Protein AF-A0AAD9ZH89-F1 (afdb_monomer_lite)

Radius of gyration: 22.56 Å; chains: 1; bounding box: 39×63×63 Å

Sequence (113 aa):
MLKETDAFHLTIEEYLLSLILLIDELARLAVNSVTLGDYQVPLQISQFVKDLHAGFQILNLKNDTLRRRSDSIKYSVKKIEDVVYDLSLRNLVPRATQEAAQAPPTEQGTMPD

Foldseek 3Di:
DDDDDVDDDDDPLNVLLVVLVVLLVLLVVLVVCVVVLNLVSLVVSLVVLVVVLVVLVPDPDPDPVSVVSSVCSVVSNVSSVVSNVVCVVVVSDPPPPDPVPPDPPPPPDDDDD

Structure (mmCIF, N/CA/C/O backbone):
data_AF-A0AAD9ZH89-F1
#
_entry.id   AF-A0AAD9ZH89-F1
#
loop_
_atom_site.group_PDB
_atom_site.id
_atom_site.type_symbol
_atom_site.label_atom_id
_atom_site.label_alt_id
_atom_site.label_comp_id
_atom_site.label_asym_id
_atom_site.label_entity_id
_atom_site.label_seq_id
_atom_site.pdbx_PDB_ins_code
_atom_site.Cartn_x
_atom_site.Cartn_y
_atom_site.Cartn_z
_atom_site.occupancy
_atom_site.B_iso_or_equiv
_atom_site.auth_seq_id
_atom_site.auth_comp_id
_atom_site.auth_asym_id
_atom_site.auth_atom_id
_atom_site.pdbx_PDB_model_num
ATOM 1 N N . MET A 1 1 ? 15.237 -9.601 -30.342 1.00 41.66 1 MET A N 1
ATOM 2 C CA . MET A 1 1 ? 14.806 -8.194 -30.224 1.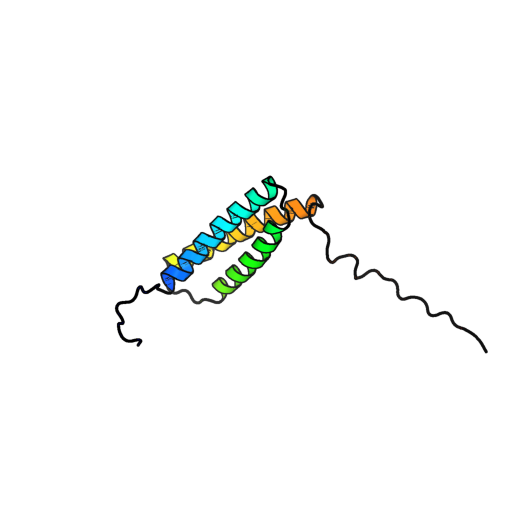00 41.66 1 MET A CA 1
ATOM 3 C C . MET A 1 1 ? 13.529 -8.052 -31.028 1.00 41.66 1 MET A C 1
ATOM 5 O O . MET A 1 1 ? 13.539 -8.419 -32.197 1.00 41.66 1 MET A O 1
ATOM 9 N N . LEU A 1 2 ? 12.417 -7.701 -30.378 1.00 49.84 2 LEU A N 1
ATOM 10 C CA . LEU A 1 2 ? 11.113 -7.558 -31.035 1.00 49.84 2 LEU A CA 1
ATOM 11 C C . LEU A 1 2 ? 11.192 -6.425 -32.068 1.00 49.84 2 LEU A C 1
ATOM 13 O O . LEU A 1 2 ? 11.771 -5.381 -31.782 1.00 49.84 2 LEU A O 1
ATOM 17 N N . LYS A 1 3 ? 10.675 -6.682 -33.275 1.00 58.38 3 LYS A N 1
ATOM 18 C CA . LYS A 1 3 ? 10.581 -5.705 -34.368 1.00 58.38 3 LYS A CA 1
ATOM 19 C C . LYS A 1 3 ? 9.752 -4.506 -33.909 1.00 58.38 3 LYS A C 1
ATOM 21 O O . LYS A 1 3 ? 8.726 -4.699 -33.264 1.00 58.38 3 LYS A O 1
ATOM 26 N N . GLU A 1 4 ? 10.191 -3.309 -34.286 1.00 60.03 4 GLU A N 1
ATOM 27 C CA . GLU A 1 4 ? 9.432 -2.064 -34.182 1.00 60.03 4 GLU A CA 1
ATOM 28 C C . GLU A 1 4 ? 8.119 -2.193 -34.968 1.00 60.03 4 GLU A C 1
ATOM 30 O O . GLU A 1 4 ? 8.045 -1.966 -36.172 1.00 60.03 4 GLU A O 1
ATOM 35 N N . THR A 1 5 ? 7.072 -2.644 -34.293 1.00 61.19 5 THR A N 1
ATOM 36 C CA . THR A 1 5 ? 5.706 -2.229 -34.605 1.00 61.19 5 THR A CA 1
ATOM 37 C C . THR A 1 5 ? 5.502 -0.882 -33.925 1.00 61.19 5 THR A C 1
ATOM 39 O O . THR A 1 5 ? 5.782 -0.794 -32.731 1.00 61.19 5 THR A O 1
ATOM 42 N N . ASP A 1 6 ? 5.025 0.125 -34.665 1.00 68.56 6 ASP A N 1
ATOM 43 C CA . ASP A 1 6 ? 4.563 1.439 -34.175 1.00 68.56 6 ASP A CA 1
ATOM 44 C C . ASP A 1 6 ? 3.420 1.269 -33.154 1.00 68.56 6 ASP A C 1
ATOM 46 O O . ASP A 1 6 ? 2.241 1.491 -33.425 1.00 68.56 6 ASP A O 1
ATOM 50 N N . ALA A 1 7 ? 3.758 0.779 -31.970 1.00 77.19 7 ALA A N 1
ATOM 51 C CA . ALA A 1 7 ? 2.839 0.468 -30.898 1.00 77.19 7 ALA A CA 1
ATOM 52 C C . ALA A 1 7 ? 3.338 1.142 -29.626 1.00 77.19 7 ALA A C 1
ATOM 54 O O . ALA A 1 7 ? 4.539 1.183 -29.353 1.00 77.19 7 ALA A O 1
ATOM 55 N N . PHE A 1 8 ? 2.397 1.656 -28.836 1.00 83.56 8 PHE A N 1
ATOM 56 C CA . PHE A 1 8 ? 2.689 2.191 -27.515 1.00 83.56 8 PHE A CA 1
ATOM 57 C C . PHE A 1 8 ? 3.435 1.136 -26.685 1.00 83.56 8 PHE A C 1
ATOM 59 O O . PHE A 1 8 ? 2.910 0.051 -26.426 1.00 83.56 8 PHE A O 1
ATOM 66 N N . HIS A 1 9 ? 4.670 1.453 -26.298 1.00 85.00 9 HIS A N 1
ATOM 67 C CA . HIS A 1 9 ? 5.522 0.574 -25.513 1.00 85.00 9 HIS A CA 1
ATOM 68 C C . HIS A 1 9 ? 5.577 1.072 -24.073 1.00 85.00 9 HIS A C 1
ATOM 70 O O . HIS A 1 9 ? 5.979 2.205 -23.828 1.00 85.00 9 HIS A O 1
ATOM 76 N N . LEU A 1 10 ? 5.198 0.207 -23.133 1.00 89.50 10 LEU A N 1
ATOM 77 C CA . LEU A 1 10 ? 5.424 0.425 -21.711 1.00 89.50 10 LEU A CA 1
ATOM 78 C C . LEU A 1 10 ? 6.727 -0.268 -21.321 1.00 89.50 10 LEU A C 1
ATOM 80 O O . LEU A 1 10 ? 6.828 -1.497 -21.395 1.00 89.50 10 LEU A O 1
ATOM 84 N N . THR A 1 11 ? 7.719 0.509 -20.903 1.00 91.44 11 THR A N 1
ATOM 85 C CA . THR A 1 11 ? 8.978 -0.056 -20.422 1.00 91.44 11 THR A CA 1
ATOM 86 C C . THR A 1 11 ? 8.776 -0.748 -19.072 1.00 91.44 11 THR A C 1
ATOM 88 O O . THR A 1 11 ? 7.896 -0.404 -18.279 1.00 91.44 11 THR A O 1
ATOM 91 N N . ILE A 1 12 ? 9.634 -1.727 -18.769 1.00 91.31 12 ILE A N 1
ATOM 92 C CA . ILE A 1 12 ? 9.612 -2.423 -17.472 1.00 91.31 12 ILE A CA 1
ATOM 93 C C . ILE A 1 12 ? 9.839 -1.429 -16.324 1.00 91.31 12 ILE A C 1
ATOM 95 O O . ILE A 1 12 ? 9.236 -1.563 -15.263 1.00 91.31 12 ILE A O 1
ATOM 99 N N . GLU A 1 13 ? 10.683 -0.418 -16.535 1.00 90.69 13 GLU A N 1
ATOM 100 C CA . GLU A 1 13 ? 10.936 0.620 -15.537 1.00 90.69 13 GLU A CA 1
ATOM 101 C C . GLU A 1 13 ? 9.673 1.433 -15.234 1.00 90.69 13 GLU A C 1
ATOM 103 O O . GLU A 1 13 ? 9.321 1.586 -14.066 1.00 90.69 13 GLU A O 1
ATOM 108 N N . GLU A 1 14 ? 8.946 1.883 -16.260 1.00 92.38 14 GLU A N 1
ATOM 109 C CA . GLU A 1 14 ? 7.683 2.612 -16.089 1.00 92.38 14 GLU A CA 1
ATOM 110 C C . GLU A 1 14 ? 6.622 1.763 -15.390 1.00 92.38 14 GLU A C 1
ATOM 112 O O . GLU A 1 14 ? 5.928 2.251 -14.495 1.00 92.38 14 GLU A O 1
ATOM 117 N N . TYR A 1 15 ? 6.521 0.480 -15.743 1.00 94.50 15 TYR A N 1
ATOM 118 C CA . TYR A 1 15 ? 5.615 -0.452 -15.076 1.00 94.50 15 TYR A CA 1
ATOM 119 C C . TYR A 1 15 ? 5.946 -0.599 -13.582 1.00 94.50 15 TYR A C 1
ATOM 121 O O . TYR A 1 15 ? 5.070 -0.434 -12.732 1.00 94.50 15 TYR A O 1
ATOM 129 N N . LEU A 1 16 ? 7.213 -0.854 -13.243 1.00 94.50 16 LEU A N 1
ATOM 130 C CA . LEU A 1 16 ? 7.640 -1.035 -11.853 1.00 94.50 16 LEU A CA 1
ATOM 131 C C . LEU A 1 16 ? 7.494 0.253 -11.033 1.00 94.50 16 LEU A C 1
ATOM 133 O O . LEU A 1 16 ? 7.037 0.199 -9.894 1.00 94.50 16 LEU A O 1
ATOM 137 N N . LEU A 1 17 ? 7.813 1.417 -11.606 1.00 94.12 17 LEU A N 1
ATOM 138 C CA . LEU A 1 17 ? 7.566 2.706 -10.953 1.00 94.12 17 LEU A CA 1
ATOM 139 C C . LEU A 1 17 ? 6.070 2.930 -10.700 1.00 94.12 17 LEU A C 1
ATOM 141 O O . LEU A 1 17 ? 5.697 3.386 -9.620 1.00 94.12 17 LEU A O 1
ATOM 145 N N . SER A 1 18 ? 5.213 2.564 -11.654 1.00 95.56 18 SER A N 1
ATOM 146 C CA . SER A 1 18 ? 3.757 2.690 -11.515 1.00 95.56 18 SER A CA 1
ATOM 147 C C . SER A 1 18 ? 3.201 1.798 -10.403 1.00 95.56 18 S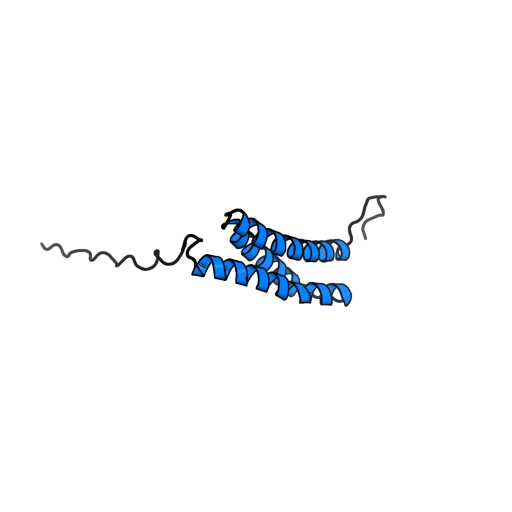ER A C 1
ATOM 149 O O . SER A 1 18 ? 2.314 2.225 -9.667 1.00 95.56 18 SER A O 1
ATOM 151 N N . LEU A 1 19 ? 3.752 0.593 -10.217 1.00 96.25 19 LEU A N 1
ATOM 152 C CA . LEU A 1 19 ? 3.381 -0.279 -9.097 1.00 96.25 19 LEU A CA 1
ATOM 153 C C . LEU A 1 19 ? 3.751 0.322 -7.737 1.00 96.25 19 LEU A C 1
ATOM 155 O O . LEU A 1 19 ? 2.994 0.180 -6.781 1.00 96.25 19 LEU A O 1
ATOM 159 N N . ILE A 1 20 ? 4.885 1.018 -7.641 1.00 95.06 20 ILE A N 1
ATOM 160 C CA . ILE A 1 20 ? 5.277 1.695 -6.397 1.00 95.06 20 ILE A CA 1
ATOM 161 C C . ILE A 1 20 ? 4.280 2.812 -6.072 1.00 95.06 20 ILE A C 1
ATOM 163 O O . ILE A 1 20 ? 3.811 2.904 -4.941 1.00 95.06 20 ILE A O 1
ATOM 167 N N . LEU A 1 21 ? 3.888 3.606 -7.074 1.00 95.94 21 LEU A N 1
ATOM 168 C CA . LEU A 1 21 ? 2.862 4.641 -6.906 1.00 95.94 21 LEU A CA 1
ATOM 169 C C . LEU A 1 21 ? 1.500 4.047 -6.512 1.00 95.94 21 LEU A C 1
ATOM 171 O O . LEU A 1 21 ? 0.799 4.611 -5.675 1.00 95.94 21 LEU A O 1
ATOM 175 N N . LEU A 1 22 ? 1.139 2.886 -7.068 1.00 97.38 22 LEU A N 1
ATOM 176 C CA . LEU A 1 22 ? -0.076 2.167 -6.687 1.00 97.38 22 LEU A CA 1
ATOM 177 C C . LEU A 1 22 ? -0.065 1.778 -5.202 1.00 97.38 22 LEU A C 1
ATOM 179 O O . LEU A 1 22 ? -1.083 1.927 -4.532 1.00 97.38 22 LEU A O 1
ATOM 183 N N . ILE A 1 23 ? 1.064 1.303 -4.669 1.00 96.81 23 ILE A N 1
ATOM 184 C CA . ILE A 1 23 ? 1.178 0.927 -3.251 1.00 96.81 23 ILE A CA 1
ATOM 185 C C . ILE A 1 23 ? 0.887 2.126 -2.334 1.00 96.81 23 ILE A C 1
ATOM 187 O O . ILE A 1 23 ? 0.184 1.978 -1.331 1.00 96.81 23 ILE A O 1
ATOM 191 N N . ASP A 1 24 ? 1.370 3.317 -2.689 1.00 95.44 24 ASP A N 1
ATOM 192 C CA . ASP A 1 24 ? 1.123 4.537 -1.914 1.00 95.44 24 ASP A CA 1
ATOM 193 C C . ASP A 1 24 ? -0.367 4.917 -1.908 1.00 95.44 24 ASP A C 1
ATOM 195 O O . ASP A 1 24 ? -0.934 5.280 -0.870 1.00 95.44 24 ASP A O 1
ATOM 199 N N . GLU A 1 25 ? -1.032 4.758 -3.051 1.00 97.38 25 GLU A N 1
ATOM 200 C CA . GLU A 1 25 ? -2.469 4.985 -3.188 1.00 97.38 25 GLU A CA 1
ATOM 201 C C . GLU A 1 25 ? -3.307 3.954 -2.423 1.00 97.38 25 GLU A C 1
ATOM 203 O O . GLU A 1 25 ? -4.291 4.313 -1.769 1.00 97.38 25 GLU A O 1
ATOM 208 N N . LEU A 1 26 ? -2.884 2.689 -2.405 1.00 97.50 26 LEU A N 1
ATOM 209 C CA . LEU A 1 26 ? -3.515 1.646 -1.598 1.00 97.50 26 LEU A CA 1
ATOM 210 C C . LEU A 1 26 ? -3.378 1.921 -0.096 1.00 97.50 26 LEU A C 1
ATOM 212 O O . LEU A 1 26 ? -4.333 1.723 0.656 1.00 97.50 26 LEU A O 1
ATOM 216 N N . ALA A 1 27 ? -2.238 2.449 0.354 1.00 95.88 27 ALA A N 1
ATOM 217 C CA . ALA A 1 27 ? -2.065 2.848 1.750 1.00 95.88 27 ALA A CA 1
ATOM 218 C C . ALA A 1 27 ? -3.013 3.991 2.152 1.00 95.88 27 ALA A C 1
ATOM 220 O O . ALA A 1 27 ? -3.482 4.049 3.291 1.00 95.88 27 ALA A O 1
ATOM 221 N N . ARG A 1 28 ? -3.316 4.909 1.226 1.00 96.19 28 ARG A N 1
ATOM 222 C CA . ARG A 1 28 ? -4.336 5.949 1.428 1.00 96.19 28 ARG A CA 1
ATOM 223 C C . ARG A 1 28 ? -5.745 5.355 1.445 1.00 96.19 28 ARG A C 1
ATOM 225 O O . ARG A 1 28 ? -6.533 5.699 2.326 1.00 96.19 28 ARG A O 1
ATOM 232 N N . LEU A 1 29 ? -6.044 4.448 0.516 1.00 96.88 29 LEU A N 1
ATOM 233 C CA . LEU A 1 29 ? -7.330 3.758 0.443 1.00 96.88 29 LEU A CA 1
ATOM 234 C C . LEU A 1 29 ? -7.634 2.977 1.727 1.00 96.88 29 LEU A C 1
ATOM 236 O O . LEU A 1 29 ? -8.749 3.082 2.226 1.00 96.88 29 LEU A O 1
ATOM 240 N N . ALA A 1 30 ? -6.651 2.276 2.300 1.00 96.38 30 ALA A N 1
ATOM 241 C CA . ALA A 1 30 ? -6.821 1.514 3.538 1.00 96.38 30 ALA A CA 1
ATOM 242 C C . ALA A 1 30 ? -7.289 2.387 4.718 1.00 96.38 30 ALA A C 1
ATOM 244 O O . ALA A 1 30 ? -8.157 1.987 5.486 1.00 96.38 30 ALA A O 1
ATOM 245 N N . VAL A 1 31 ? -6.766 3.609 4.861 1.00 95.81 31 VAL A N 1
ATOM 246 C CA . VAL A 1 31 ? -7.206 4.537 5.923 1.00 95.81 31 VAL A CA 1
ATOM 247 C C . VAL A 1 31 ? -8.626 5.050 5.654 1.00 95.81 31 VAL A C 1
ATOM 249 O O . VAL A 1 31 ? -9.461 5.135 6.560 1.00 95.81 31 VAL A O 1
ATOM 252 N N . ASN A 1 32 ? -8.921 5.377 4.397 1.00 96.62 32 ASN A N 1
ATOM 253 C CA . ASN A 1 32 ? -10.234 5.883 4.009 1.00 96.62 32 ASN A CA 1
ATOM 254 C C . ASN A 1 32 ? -11.323 4.810 4.146 1.00 96.62 32 ASN A C 1
ATOM 256 O O . ASN A 1 32 ? -12.423 5.124 4.594 1.00 96.62 32 ASN A O 1
ATOM 260 N N . SER A 1 33 ? -11.025 3.549 3.823 1.00 94.88 33 SER A N 1
ATOM 261 C CA . SER A 1 33 ? -11.990 2.452 3.938 1.00 94.88 33 SER A CA 1
ATOM 262 C C . SER A 1 33 ? -12.392 2.214 5.395 1.00 94.88 33 SER A C 1
ATOM 264 O O . SER A 1 33 ? -13.579 2.086 5.681 1.00 94.88 33 SER A O 1
ATOM 266 N N . VAL A 1 34 ? -11.438 2.292 6.333 1.00 94.25 34 VAL A N 1
ATOM 267 C CA . VAL A 1 34 ? -11.720 2.237 7.779 1.00 94.25 34 VAL A CA 1
ATOM 268 C C . VAL A 1 34 ? -12.646 3.368 8.213 1.00 94.25 34 VAL A C 1
ATOM 270 O O . VAL A 1 34 ? -13.563 3.145 9.002 1.00 94.25 34 VAL A O 1
ATOM 273 N N . THR A 1 35 ? -12.436 4.574 7.679 1.00 93.25 35 THR A N 1
ATOM 274 C CA . THR A 1 35 ? -13.284 5.742 7.972 1.00 93.25 35 THR A CA 1
ATOM 275 C C . THR A 1 35 ? -14.721 5.539 7.479 1.00 93.25 35 THR A C 1
ATOM 277 O O . THR A 1 35 ? -15.663 6.004 8.114 1.00 93.25 35 THR A O 1
ATOM 280 N N . LEU A 1 36 ? -14.898 4.798 6.382 1.00 94.12 36 LEU A N 1
ATOM 281 C CA . LEU A 1 36 ? -16.203 4.413 5.837 1.00 94.12 36 LEU A CA 1
ATOM 282 C C . LEU A 1 36 ? -16.808 3.166 6.511 1.00 94.12 36 LEU A C 1
ATOM 284 O O . LEU A 1 36 ? -17.905 2.755 6.143 1.00 94.12 36 LEU A O 1
ATOM 288 N N . GLY A 1 37 ? -16.124 2.571 7.494 1.00 92.00 37 GLY A N 1
ATOM 289 C CA . GLY A 1 37 ? -16.578 1.373 8.207 1.00 92.00 37 GLY A CA 1
ATOM 290 C C . GLY A 1 37 ? -16.280 0.048 7.497 1.00 92.00 37 GLY A C 1
ATOM 291 O O . GLY A 1 37 ? -16.706 -1.000 7.978 1.00 92.00 37 GLY A O 1
ATOM 292 N N . ASP A 1 38 ? -15.539 0.065 6.386 1.00 92.19 38 ASP A N 1
ATOM 293 C CA . ASP A 1 38 ? -15.074 -1.152 5.721 1.00 92.19 38 ASP A CA 1
ATOM 294 C C . ASP A 1 38 ? -13.719 -1.588 6.292 1.00 92.19 38 ASP A C 1
ATOM 296 O O . ASP A 1 38 ? -12.649 -1.062 5.954 1.00 92.19 38 ASP A O 1
ATOM 300 N N . TYR A 1 39 ? -13.787 -2.579 7.179 1.00 93.88 39 TYR A N 1
ATOM 301 C CA . TYR A 1 39 ? -12.627 -3.159 7.847 1.00 93.88 39 TYR A CA 1
ATOM 302 C C . TYR A 1 39 ? -12.040 -4.364 7.113 1.00 93.88 39 TYR A C 1
ATOM 304 O O . TYR A 1 39 ? -11.014 -4.863 7.553 1.00 93.88 39 TYR A O 1
ATOM 312 N N . GLN A 1 40 ? -12.637 -4.842 6.015 1.00 92.44 40 GLN A N 1
ATOM 313 C CA . GLN A 1 40 ? -12.093 -5.969 5.245 1.00 92.44 40 GLN A CA 1
ATOM 314 C C . GLN A 1 40 ? -11.065 -5.503 4.213 1.00 92.44 40 GLN A C 1
ATOM 316 O O . GLN A 1 40 ? -10.022 -6.138 4.041 1.00 92.44 40 GLN A O 1
ATOM 321 N N . VAL A 1 41 ? -11.319 -4.358 3.576 1.00 94.44 41 VAL A N 1
ATOM 322 C CA . VAL A 1 41 ? -10.421 -3.765 2.573 1.00 94.44 41 VAL A CA 1
ATOM 323 C C . VAL A 1 41 ? -8.978 -3.582 3.083 1.00 94.44 41 VAL A C 1
ATOM 325 O O . VAL A 1 41 ? -8.057 -3.994 2.374 1.00 94.44 41 VAL A O 1
ATOM 328 N N . PRO A 1 42 ? -8.713 -3.068 4.303 1.00 95.69 42 PRO A N 1
ATOM 329 C CA . PRO A 1 42 ? -7.349 -2.932 4.820 1.00 95.69 42 PRO A CA 1
ATOM 330 C C . PRO A 1 42 ? -6.599 -4.263 4.941 1.00 95.69 42 PRO A C 1
ATOM 332 O O . PRO A 1 42 ? -5.393 -4.296 4.705 1.00 95.69 42 PRO A O 1
ATOM 335 N N . LEU A 1 43 ? -7.290 -5.364 5.265 1.00 94.56 43 LEU A N 1
ATOM 336 C CA . LEU A 1 43 ? -6.667 -6.691 5.336 1.00 94.56 43 LEU A CA 1
ATOM 337 C C . LEU A 1 43 ? -6.265 -7.195 3.954 1.00 94.56 43 LEU A C 1
ATOM 339 O O . LEU A 1 43 ? -5.144 -7.670 3.776 1.00 94.56 43 LEU A O 1
ATOM 343 N N . GLN A 1 44 ? -7.160 -7.056 2.975 1.00 95.94 44 GLN A N 1
ATOM 344 C CA . GLN A 1 44 ? -6.880 -7.440 1.591 1.00 95.94 44 GLN A CA 1
ATOM 345 C C . GLN A 1 44 ? -5.713 -6.628 1.023 1.00 95.94 44 GLN A C 1
ATOM 347 O O . GLN A 1 44 ? -4.795 -7.190 0.425 1.00 95.94 44 GLN A O 1
ATOM 352 N N . ILE A 1 45 ? -5.709 -5.315 1.275 1.00 96.69 45 ILE A N 1
ATOM 353 C CA . ILE A 1 45 ? -4.619 -4.421 0.881 1.00 96.69 45 ILE A CA 1
ATOM 354 C C . ILE A 1 45 ? -3.310 -4.824 1.568 1.00 96.69 45 ILE A C 1
ATOM 356 O O . ILE A 1 45 ? -2.276 -4.876 0.907 1.00 96.69 45 ILE A O 1
ATOM 360 N N . SER A 1 46 ? -3.335 -5.138 2.868 1.00 96.12 46 SER A N 1
ATOM 361 C CA . SER A 1 46 ? -2.138 -5.558 3.607 1.00 96.12 46 SER A CA 1
ATOM 362 C C . SER A 1 46 ? -1.502 -6.803 3.000 1.00 96.12 46 SER A C 1
ATOM 364 O O . SER A 1 46 ? -0.296 -6.807 2.755 1.00 96.12 46 SER A O 1
ATOM 366 N N . GLN A 1 47 ? -2.305 -7.827 2.697 1.00 96.31 47 GLN A N 1
ATOM 367 C CA . GLN A 1 47 ? -1.809 -9.043 2.059 1.00 96.31 47 GLN A CA 1
ATOM 368 C C . GLN A 1 47 ? -1.219 -8.744 0.675 1.00 96.31 47 GLN A C 1
ATOM 370 O O . GLN A 1 47 ? -0.071 -9.087 0.402 1.00 96.31 47 GLN A O 1
ATOM 375 N N . PHE A 1 48 ? -1.960 -8.024 -0.168 1.00 97.12 48 PHE A N 1
ATOM 376 C CA . PHE A 1 48 ? -1.524 -7.701 -1.525 1.00 97.12 48 PHE A CA 1
ATOM 377 C C . PHE A 1 48 ? -0.219 -6.889 -1.559 1.00 97.12 48 PHE A C 1
ATOM 379 O O . PHE A 1 48 ? 0.691 -7.183 -2.334 1.00 97.12 48 PHE A O 1
ATOM 386 N N . VAL A 1 49 ? -0.093 -5.875 -0.699 1.00 96.50 49 VAL A N 1
ATOM 387 C CA . VAL A 1 49 ? 1.105 -5.026 -0.640 1.00 96.50 49 VAL A CA 1
ATOM 388 C C . VAL A 1 49 ? 2.315 -5.797 -0.098 1.00 96.50 49 VAL A C 1
ATOM 390 O O . VAL A 1 49 ? 3.435 -5.546 -0.545 1.00 96.50 49 VAL A O 1
ATOM 393 N N . LYS A 1 50 ? 2.119 -6.768 0.806 1.00 95.81 50 LYS A N 1
ATOM 394 C CA . LYS A 1 50 ? 3.192 -7.674 1.254 1.00 95.81 50 LYS A CA 1
ATOM 395 C C . LYS A 1 50 ? 3.712 -8.543 0.118 1.00 95.81 50 LYS A C 1
ATOM 397 O O . LYS A 1 50 ? 4.928 -8.635 -0.051 1.00 95.81 50 LYS A O 1
ATOM 402 N N . ASP A 1 51 ? 2.813 -9.110 -0.680 1.00 96.38 51 ASP A N 1
ATOM 403 C CA . ASP A 1 51 ? 3.182 -9.942 -1.826 1.00 96.38 51 ASP A CA 1
ATOM 404 C C . ASP A 1 51 ? 3.941 -9.123 -2.882 1.00 96.38 51 ASP A C 1
ATOM 406 O O . ASP A 1 51 ? 4.983 -9.556 -3.381 1.00 96.38 51 ASP A O 1
ATOM 410 N N . LEU A 1 52 ? 3.495 -7.890 -3.157 1.00 95.69 52 LEU A N 1
ATOM 411 C CA . LEU A 1 52 ? 4.231 -6.965 -4.023 1.00 95.69 52 LEU A CA 1
ATOM 412 C C . LEU A 1 52 ? 5.609 -6.614 -3.457 1.00 95.69 52 LEU A C 1
ATOM 414 O O . LEU A 1 52 ? 6.595 -6.666 -4.188 1.00 95.69 52 LEU A O 1
ATOM 418 N N . HIS A 1 53 ? 5.703 -6.273 -2.170 1.00 95.06 53 HIS A N 1
ATOM 419 C CA . HIS A 1 53 ? 6.977 -5.929 -1.540 1.00 95.06 53 HIS A CA 1
ATOM 420 C C . HIS A 1 53 ? 7.973 -7.095 -1.600 1.00 95.06 53 HIS A C 1
ATOM 422 O O . HIS A 1 53 ? 9.124 -6.885 -1.983 1.00 95.06 53 HIS A O 1
ATOM 428 N N . ALA A 1 54 ? 7.530 -8.325 -1.321 1.00 95.25 54 ALA A N 1
ATOM 429 C CA . ALA A 1 54 ? 8.347 -9.527 -1.490 1.00 95.25 54 ALA A CA 1
ATOM 430 C C . ALA A 1 54 ? 8.793 -9.711 -2.953 1.00 95.25 54 ALA A C 1
ATOM 432 O O . ALA A 1 54 ? 9.954 -10.027 -3.219 1.00 95.25 54 ALA A O 1
ATOM 433 N N . GLY A 1 55 ? 7.901 -9.431 -3.908 1.00 94.56 55 GLY A N 1
ATOM 434 C CA . GLY A 1 55 ? 8.219 -9.401 -5.334 1.00 94.56 55 GLY A CA 1
ATOM 435 C C . GLY A 1 55 ? 9.300 -8.377 -5.695 1.00 94.56 55 GLY A C 1
ATOM 436 O O . GLY A 1 55 ? 10.181 -8.679 -6.490 1.00 94.56 55 GLY A O 1
ATOM 437 N N . PHE A 1 56 ? 9.302 -7.191 -5.088 1.00 94.19 56 PHE A N 1
ATOM 438 C CA . PHE A 1 56 ? 10.365 -6.201 -5.298 1.00 94.19 56 PHE A CA 1
ATOM 439 C C . PHE A 1 56 ? 11.705 -6.624 -4.673 1.00 94.19 56 PHE A C 1
ATOM 441 O O . PHE A 1 56 ? 12.755 -6.336 -5.246 1.00 94.19 56 PHE A O 1
ATOM 448 N N . GLN A 1 57 ? 11.691 -7.350 -3.549 1.00 91.75 57 GLN A N 1
ATOM 449 C CA . GLN A 1 57 ? 12.909 -7.818 -2.868 1.00 91.75 57 GLN A CA 1
ATOM 450 C C . GLN A 1 57 ? 13.704 -8.858 -3.671 1.00 91.75 57 GLN A C 1
ATOM 452 O O . GLN A 1 57 ? 14.923 -8.938 -3.523 1.00 91.75 57 GLN A O 1
ATOM 457 N N . ILE A 1 58 ? 13.045 -9.640 -4.530 1.00 93.75 58 ILE A N 1
ATOM 458 C CA . ILE A 1 58 ? 13.722 -10.627 -5.389 1.00 93.75 58 ILE A CA 1
ATOM 459 C C . ILE A 1 58 ? 14.331 -10.006 -6.657 1.00 93.75 58 ILE A C 1
ATOM 461 O O . ILE A 1 58 ? 15.112 -10.661 -7.351 1.00 93.75 58 ILE A O 1
ATOM 465 N N . LEU A 1 59 ? 13.992 -8.755 -6.986 1.00 90.88 59 LEU A N 1
ATOM 466 C CA . LEU A 1 59 ? 14.495 -8.083 -8.181 1.00 90.88 59 LEU A CA 1
ATOM 467 C C . LEU A 1 59 ? 15.890 -7.501 -7.933 1.00 90.88 59 LEU A C 1
ATOM 469 O O . LEU A 1 59 ? 16.103 -6.684 -7.041 1.00 90.88 59 LEU A O 1
ATOM 473 N N . ASN A 1 60 ? 16.847 -7.846 -8.796 1.00 86.00 60 ASN A N 1
ATOM 474 C CA . ASN A 1 60 ? 18.173 -7.228 -8.784 1.00 86.00 60 ASN A CA 1
ATOM 475 C C . ASN A 1 60 ? 18.165 -5.894 -9.554 1.00 86.00 60 ASN A C 1
ATOM 477 O O . ASN A 1 60 ? 18.580 -5.815 -10.716 1.00 86.00 60 ASN A O 1
ATOM 481 N N . LEU A 1 61 ? 17.642 -4.849 -8.913 1.00 85.19 61 LEU A N 1
ATOM 482 C CA . LEU A 1 61 ? 17.495 -3.516 -9.496 1.00 85.19 61 LEU A CA 1
ATOM 483 C C . LEU A 1 61 ? 18.853 -2.806 -9.615 1.00 85.19 61 LEU A C 1
ATOM 485 O O . LEU A 1 61 ? 19.461 -2.414 -8.621 1.00 85.19 61 LEU A O 1
ATOM 489 N N . LYS A 1 62 ? 19.314 -2.596 -10.853 1.00 79.31 62 LYS A N 1
ATOM 490 C CA . LYS A 1 62 ? 20.568 -1.873 -11.151 1.00 79.31 62 LYS A CA 1
ATOM 491 C C . LYS A 1 62 ? 20.392 -0.354 -11.293 1.00 79.31 62 LYS A C 1
ATOM 493 O O . LYS A 1 62 ? 21.380 0.372 -11.261 1.00 79.31 62 LYS A O 1
ATOM 498 N N . ASN A 1 63 ? 19.158 0.121 -11.464 1.00 78.06 63 ASN A N 1
ATOM 499 C CA . ASN A 1 63 ? 18.829 1.543 -11.583 1.00 78.06 63 ASN A CA 1
ATOM 500 C C . ASN A 1 63 ? 18.703 2.179 -10.187 1.00 78.06 63 ASN A C 1
ATOM 502 O O . ASN A 1 63 ? 17.931 1.702 -9.353 1.00 78.06 63 ASN A O 1
ATOM 506 N N . ASP A 1 64 ? 19.442 3.264 -9.939 1.00 83.94 64 ASP A N 1
ATOM 507 C CA . ASP A 1 64 ? 19.493 3.916 -8.626 1.00 83.94 64 ASP A CA 1
ATOM 508 C C . ASP A 1 64 ? 18.155 4.551 -8.213 1.00 83.94 64 ASP A C 1
ATOM 510 O O . ASP A 1 64 ? 17.748 4.434 -7.057 1.00 83.94 64 ASP A O 1
ATOM 514 N N . THR A 1 65 ? 17.422 5.163 -9.146 1.00 87.88 65 THR A N 1
ATOM 515 C CA . THR A 1 65 ? 16.121 5.787 -8.859 1.00 87.88 65 THR A CA 1
ATOM 516 C C . THR A 1 65 ? 15.076 4.740 -8.499 1.00 87.88 65 THR A C 1
ATOM 518 O O . THR A 1 65 ? 14.387 4.879 -7.485 1.00 87.88 65 THR A O 1
ATOM 521 N N . LEU A 1 66 ? 14.971 3.677 -9.301 1.00 89.56 66 LEU A N 1
ATOM 522 C CA . LEU A 1 66 ? 14.006 2.605 -9.059 1.00 89.56 66 LEU A CA 1
ATOM 523 C C . LEU A 1 66 ? 14.319 1.861 -7.757 1.00 89.56 66 LEU A C 1
ATOM 525 O O . LEU A 1 66 ? 13.408 1.571 -6.988 1.00 89.56 66 LEU A O 1
ATOM 529 N N . ARG A 1 67 ? 15.603 1.629 -7.460 1.00 89.75 67 ARG A N 1
ATOM 530 C CA . ARG A 1 67 ? 16.034 1.042 -6.187 1.00 89.75 67 ARG A CA 1
ATOM 531 C C . ARG A 1 67 ? 15.605 1.901 -4.996 1.00 89.75 67 ARG A C 1
ATOM 533 O O . ARG A 1 67 ? 14.944 1.396 -4.098 1.00 89.75 67 ARG A O 1
ATOM 540 N N . ARG A 1 68 ? 15.888 3.210 -5.022 1.00 90.62 68 ARG A N 1
ATOM 541 C CA . ARG A 1 68 ? 15.481 4.137 -3.946 1.00 90.62 68 ARG A CA 1
ATOM 542 C C . ARG A 1 68 ? 13.963 4.170 -3.743 1.00 90.62 68 ARG A C 1
ATOM 544 O O . ARG A 1 68 ? 13.502 4.234 -2.609 1.00 90.62 68 ARG A O 1
ATOM 551 N N . ARG A 1 69 ? 13.188 4.135 -4.832 1.00 91.19 69 ARG A N 1
ATOM 552 C CA . ARG A 1 69 ? 11.715 4.067 -4.796 1.00 91.19 69 ARG A CA 1
ATOM 553 C C . ARG A 1 69 ? 11.226 2.720 -4.251 1.00 91.19 69 ARG A C 1
ATOM 555 O O . ARG A 1 69 ? 10.271 2.675 -3.490 1.00 91.19 69 ARG A O 1
ATOM 562 N N . SER A 1 70 ? 11.889 1.623 -4.600 1.00 91.06 70 SER A N 1
ATOM 563 C CA . SER A 1 70 ? 11.576 0.303 -4.047 1.00 91.06 70 SER A CA 1
ATOM 564 C C . SER A 1 70 ? 11.824 0.265 -2.537 1.00 91.06 70 SER A C 1
ATOM 566 O O . SER A 1 70 ? 11.009 -0.262 -1.785 1.00 91.06 70 SER A O 1
ATOM 568 N N . ASP A 1 71 ? 12.904 0.893 -2.066 1.00 90.75 71 ASP A N 1
ATOM 569 C CA . ASP A 1 71 ? 13.222 0.973 -0.637 1.00 90.75 71 ASP A CA 1
ATOM 570 C C . ASP A 1 71 ? 12.181 1.766 0.170 1.00 90.75 71 ASP A C 1
ATOM 572 O O . ASP A 1 71 ? 12.085 1.577 1.388 1.00 90.75 71 ASP A O 1
ATOM 576 N N . SER A 1 72 ? 11.395 2.647 -0.466 1.00 92.62 72 SER A N 1
ATOM 577 C CA . SER A 1 72 ? 10.325 3.380 0.220 1.00 92.62 72 SER A CA 1
ATOM 578 C C . SER A 1 72 ? 9.063 2.549 0.452 1.00 92.62 72 SER A C 1
ATOM 580 O O . SER A 1 72 ? 8.293 2.896 1.347 1.00 92.62 72 SER A O 1
ATOM 582 N N . ILE A 1 73 ? 8.880 1.425 -0.257 1.00 94.81 73 ILE A N 1
ATOM 583 C CA . ILE A 1 73 ? 7.710 0.537 -0.110 1.00 94.81 73 ILE A CA 1
ATOM 584 C C . ILE A 1 73 ? 7.522 0.102 1.350 1.00 94.81 73 ILE A C 1
ATOM 586 O O . ILE A 1 73 ? 6.395 0.050 1.841 1.00 94.81 73 ILE A O 1
ATOM 590 N N . LYS A 1 74 ? 8.619 -0.136 2.084 1.00 93.69 74 LYS A N 1
ATOM 591 C CA . LYS A 1 74 ? 8.579 -0.556 3.496 1.00 93.69 74 LYS A CA 1
ATOM 592 C C . LYS A 1 74 ? 7.804 0.407 4.403 1.00 93.69 74 LYS A C 1
ATOM 594 O O . LYS A 1 74 ? 7.211 -0.029 5.386 1.00 93.69 74 LYS A O 1
ATOM 599 N N . TYR A 1 75 ? 7.792 1.704 4.088 1.00 95.25 75 TYR A N 1
ATOM 600 C CA . TYR A 1 75 ? 7.055 2.694 4.874 1.00 95.25 75 TYR A CA 1
ATOM 601 C C . TYR A 1 75 ? 5.550 2.597 4.618 1.00 95.25 75 TYR A C 1
ATOM 603 O O . TYR A 1 75 ? 4.764 2.657 5.563 1.00 95.25 75 TYR A O 1
ATOM 611 N N . SER A 1 76 ? 5.152 2.382 3.363 1.00 94.56 76 SER A N 1
ATOM 612 C CA . SER A 1 76 ? 3.753 2.171 2.983 1.00 94.56 76 SER A CA 1
ATOM 613 C C . SER A 1 76 ? 3.225 0.843 3.538 1.00 94.56 76 SER A C 1
ATOM 615 O O . SER A 1 76 ? 2.136 0.824 4.110 1.00 94.56 76 SER A O 1
ATOM 617 N N . VAL A 1 77 ? 4.033 -0.228 3.502 1.00 95.69 77 VAL A N 1
ATOM 618 C CA . VAL A 1 77 ? 3.744 -1.508 4.182 1.00 95.69 77 VAL A CA 1
ATOM 619 C C . VAL A 1 77 ? 3.498 -1.275 5.670 1.00 95.69 77 VAL A C 1
ATOM 621 O O . VAL A 1 77 ? 2.430 -1.621 6.169 1.00 95.69 77 VAL A O 1
ATOM 624 N N . LYS A 1 78 ? 4.443 -0.623 6.363 1.00 96.12 78 LYS A N 1
ATOM 625 C CA . LYS A 1 78 ? 4.327 -0.350 7.798 1.00 96.12 78 LYS A CA 1
ATOM 626 C C . LYS A 1 78 ? 3.047 0.417 8.132 1.00 96.12 78 LYS A C 1
ATOM 628 O O . LYS A 1 78 ? 2.341 0.051 9.062 1.00 96.12 78 LYS A O 1
ATOM 633 N N . LYS A 1 79 ? 2.724 1.458 7.361 1.00 95.62 79 LYS A N 1
ATOM 634 C CA . LYS A 1 79 ? 1.507 2.251 7.567 1.00 95.62 79 LYS A CA 1
ATOM 635 C C . LYS A 1 79 ? 0.242 1.394 7.474 1.00 95.62 79 LYS A C 1
ATOM 637 O O . LYS A 1 79 ? -0.660 1.560 8.287 1.00 95.62 79 LYS A O 1
ATOM 642 N N . ILE A 1 80 ? 0.165 0.494 6.494 1.00 95.69 80 ILE A N 1
ATOM 643 C CA . ILE A 1 80 ? -0.984 -0.408 6.329 1.00 95.69 80 ILE A CA 1
ATOM 644 C C . ILE A 1 80 ? -1.045 -1.423 7.478 1.00 95.69 80 ILE A C 1
ATOM 646 O O . ILE A 1 80 ? -2.125 -1.707 7.989 1.00 95.69 80 ILE A O 1
ATOM 650 N N . GLU A 1 81 ? 0.099 -1.958 7.908 1.00 95.88 81 GLU A N 1
ATOM 651 C CA . GLU A 1 81 ? 0.166 -2.875 9.051 1.00 95.88 81 GLU A CA 1
ATOM 652 C C . GLU A 1 81 ? -0.282 -2.216 10.353 1.00 95.88 81 GLU A C 1
ATOM 654 O O . GLU A 1 81 ? -1.056 -2.823 11.088 1.00 95.88 81 GLU A O 1
ATOM 659 N N . ASP A 1 82 ? 0.134 -0.974 10.607 1.00 95.62 82 ASP A N 1
ATOM 660 C CA . ASP A 1 82 ? -0.287 -0.209 11.783 1.00 95.62 82 ASP A CA 1
ATOM 661 C C . ASP A 1 82 ? -1.827 -0.021 11.782 1.00 95.62 82 ASP A C 1
ATOM 663 O O . ASP A 1 82 ? -2.477 -0.196 12.811 1.00 95.62 82 ASP A O 1
ATOM 667 N N . VAL A 1 83 ? -2.446 0.211 10.612 1.00 94.62 83 VAL A N 1
ATOM 668 C CA . VAL A 1 83 ? -3.918 0.271 10.473 1.00 94.62 83 VAL A CA 1
ATOM 669 C C . VAL A 1 83 ? -4.575 -1.076 10.787 1.00 94.62 83 VAL A C 1
ATOM 671 O O . VAL A 1 83 ? -5.541 -1.132 11.547 1.00 94.62 83 VAL A O 1
ATOM 674 N N . VAL A 1 84 ? -4.074 -2.178 10.223 1.00 94.50 84 VAL A N 1
ATOM 675 C CA . VAL A 1 84 ? -4.625 -3.523 10.486 1.00 94.50 84 VAL A CA 1
ATOM 676 C C . VAL A 1 84 ? -4.456 -3.913 11.956 1.00 94.50 84 VAL A C 1
ATOM 678 O O . VAL A 1 84 ? -5.348 -4.535 12.543 1.00 94.50 84 VAL A O 1
ATOM 681 N N . TYR A 1 85 ? -3.340 -3.522 12.567 1.00 94.94 85 TYR A N 1
ATOM 682 C CA . TYR A 1 85 ? -3.083 -3.715 13.986 1.00 94.94 85 TYR A CA 1
ATOM 683 C C . TYR A 1 85 ? -4.120 -2.982 14.846 1.00 94.94 85 TYR A C 1
ATOM 685 O O . TYR A 1 85 ? -4.736 -3.604 15.713 1.00 94.94 85 TYR A O 1
ATOM 693 N N . ASP A 1 86 ? -4.399 -1.710 14.553 1.00 93.62 86 ASP A N 1
ATOM 694 C CA . ASP A 1 86 ? -5.415 -0.928 15.266 1.00 93.62 86 ASP A CA 1
ATOM 695 C C . ASP A 1 86 ? -6.819 -1.542 15.155 1.00 93.62 86 ASP A C 1
ATOM 697 O O . ASP A 1 86 ? -7.566 -1.580 16.138 1.00 93.62 86 ASP A O 1
ATOM 701 N N . LEU A 1 87 ? -7.187 -2.060 13.979 1.00 92.44 87 LEU A N 1
ATOM 702 C CA . LEU A 1 87 ? -8.466 -2.749 13.778 1.00 92.44 87 LEU A CA 1
ATOM 703 C C . LEU A 1 87 ? -8.554 -4.046 14.590 1.00 92.44 87 LEU A C 1
ATOM 705 O O . LEU A 1 87 ? -9.592 -4.339 15.192 1.00 92.44 87 LEU A O 1
ATOM 709 N N . SER A 1 88 ? -7.457 -4.802 14.629 1.00 90.00 88 SER A N 1
ATOM 710 C CA . SER A 1 88 ? -7.358 -6.063 15.367 1.00 90.00 88 SER A CA 1
ATOM 711 C C . SER A 1 88 ? -7.458 -5.829 16.873 1.00 90.00 88 SER A C 1
ATOM 713 O O . SER A 1 88 ? -8.220 -6.514 17.555 1.00 90.00 88 SER A O 1
ATOM 715 N N . LEU A 1 89 ? -6.764 -4.808 17.387 1.00 92.38 89 LEU A N 1
ATOM 716 C CA . LEU A 1 89 ? -6.801 -4.426 18.800 1.00 92.38 89 LEU A CA 1
ATOM 717 C C . LEU A 1 89 ? -8.212 -4.015 19.252 1.00 92.38 89 LEU A C 1
ATOM 719 O O . LEU A 1 89 ? -8.609 -4.271 20.388 1.00 92.38 89 LEU A O 1
ATOM 723 N N . ARG A 1 90 ? -8.993 -3.412 18.350 1.00 91.62 90 ARG A N 1
ATOM 724 C CA . ARG A 1 90 ? -10.376 -2.978 18.601 1.00 91.62 90 ARG A CA 1
ATOM 725 C C . ARG A 1 90 ? -11.422 -4.068 18.350 1.00 91.62 90 ARG A C 1
ATOM 727 O O . ARG A 1 90 ? -12.606 -3.800 18.524 1.00 91.62 90 ARG A O 1
ATOM 734 N N . ASN A 1 91 ? 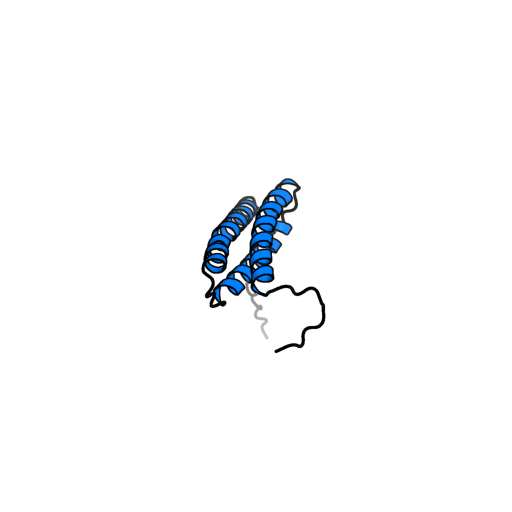-11.011 -5.284 17.975 1.00 87.19 91 ASN A N 1
ATOM 735 C CA . ASN A 1 91 ? -11.897 -6.396 17.598 1.00 87.19 91 ASN A CA 1
ATOM 736 C C . ASN A 1 91 ? -12.876 -6.044 16.459 1.00 87.19 91 ASN A C 1
ATOM 738 O O . ASN A 1 91 ? -13.990 -6.559 16.410 1.00 87.19 91 ASN A O 1
ATOM 742 N N . LEU A 1 92 ? -12.463 -5.167 15.538 1.00 83.19 92 LEU A N 1
ATOM 743 C CA . LEU A 1 92 ? -13.263 -4.763 14.372 1.00 83.19 92 LEU A CA 1
ATOM 744 C C . LEU A 1 92 ? -13.103 -5.718 13.180 1.00 83.19 92 LEU A C 1
ATOM 746 O O . LEU A 1 92 ? -13.756 -5.564 12.151 1.00 83.19 92 LEU A O 1
ATOM 750 N N . VAL A 1 93 ? -12.235 -6.715 13.327 1.00 80.81 93 VAL A N 1
ATOM 751 C CA . VAL A 1 93 ? -11.973 -7.758 12.341 1.00 80.81 93 VAL A CA 1
ATOM 752 C C . VAL A 1 93 ? -12.346 -9.096 12.972 1.00 80.81 93 VAL A C 1
ATOM 754 O O . VAL A 1 93 ? -11.974 -9.332 14.127 1.00 80.81 93 VAL A O 1
ATOM 757 N N . PRO A 1 94 ? -13.049 -9.991 12.255 1.00 68.62 94 PRO A N 1
ATOM 758 C CA . PRO A 1 94 ? -13.280 -11.343 12.738 1.00 68.62 94 PRO A CA 1
ATOM 759 C C . PRO A 1 94 ? -11.936 -11.998 13.069 1.00 68.62 94 PRO A C 1
ATOM 761 O O . PRO A 1 94 ? -11.051 -12.043 12.213 1.00 68.62 94 PRO A O 1
ATOM 764 N N . ARG A 1 95 ? -11.773 -12.534 14.287 1.00 61.47 95 ARG A N 1
ATOM 765 C CA . ARG A 1 95 ? -10.644 -13.417 14.624 1.00 61.47 95 ARG A CA 1
ATOM 766 C C . ARG A 1 95 ? -10.823 -14.758 13.914 1.00 61.47 95 ARG A C 1
ATOM 768 O O . ARG A 1 95 ? -11.000 -15.795 14.546 1.00 61.47 95 ARG A O 1
ATOM 775 N N . ALA A 1 96 ? -10.804 -14.762 12.589 1.00 59.38 96 ALA A N 1
ATOM 776 C CA . ALA A 1 96 ? -10.603 -15.999 11.870 1.00 59.38 96 ALA A CA 1
ATOM 777 C C . ALA A 1 96 ? -9.200 -16.496 12.255 1.00 59.38 96 ALA A C 1
ATOM 779 O O . ALA A 1 96 ? -8.212 -15.811 11.992 1.00 59.38 96 ALA A O 1
ATOM 780 N N . THR A 1 97 ? -9.126 -17.685 12.865 1.00 49.97 97 THR A N 1
ATOM 781 C CA . THR A 1 97 ? -7.910 -18.499 13.118 1.00 49.97 97 THR A CA 1
ATOM 782 C C . THR A 1 97 ? -7.320 -18.547 14.544 1.00 49.97 97 THR A C 1
ATOM 784 O O . THR A 1 97 ? -6.140 -18.845 14.689 1.00 49.97 97 THR A O 1
ATOM 787 N N . GLN A 1 98 ? -8.093 -18.383 15.627 1.00 46.16 98 GLN A N 1
ATOM 788 C CA . GLN A 1 98 ? -7.637 -18.893 16.948 1.00 46.16 98 GLN A CA 1
ATOM 789 C C . GLN A 1 98 ? -8.549 -19.934 17.618 1.00 46.16 98 GLN A C 1
ATOM 791 O O . GLN A 1 98 ? -8.091 -20.631 18.517 1.00 46.16 98 GLN A O 1
ATOM 796 N N . GLU A 1 99 ? -9.778 -20.150 17.142 1.00 42.31 99 GLU A N 1
ATOM 797 C CA . GLU A 1 99 ? -10.698 -21.129 17.756 1.00 42.31 99 GLU A CA 1
ATOM 798 C C . GLU A 1 99 ? -10.624 -22.547 17.160 1.00 42.31 99 GLU A C 1
ATOM 800 O O . GLU A 1 99 ? -11.124 -23.491 17.763 1.00 42.31 99 GLU A O 1
ATOM 805 N N . ALA A 1 100 ? -9.933 -22.758 16.034 1.00 45.69 100 ALA A N 1
ATOM 806 C CA . ALA A 1 100 ? -9.821 -24.091 15.422 1.00 45.69 100 ALA A CA 1
ATOM 807 C C . ALA A 1 100 ? -8.827 -25.043 16.132 1.00 45.69 100 ALA A C 1
ATOM 809 O O . ALA A 1 100 ? -8.700 -26.196 15.729 1.00 45.69 100 ALA A O 1
ATOM 810 N N . ALA A 1 101 ? -8.126 -24.589 17.179 1.00 49.50 101 ALA A N 1
ATOM 811 C CA . ALA A 1 101 ? -7.102 -25.369 17.888 1.00 49.50 101 ALA A CA 1
ATOM 812 C C . ALA A 1 101 ? -7.504 -25.816 19.311 1.00 49.50 101 ALA A C 1
ATOM 814 O O . ALA A 1 101 ? -6.672 -26.372 20.023 1.00 49.50 101 ALA A O 1
ATOM 815 N N . GLN A 1 102 ? -8.751 -25.587 19.745 1.00 47.56 102 GLN A N 1
ATOM 816 C CA . GLN A 1 102 ? -9.225 -25.960 21.091 1.00 47.5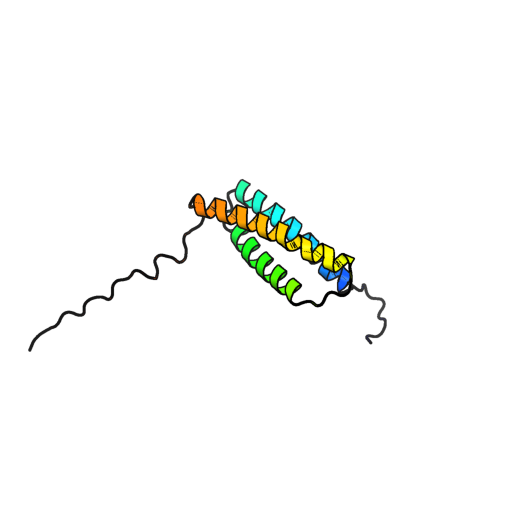6 102 GLN A CA 1
ATOM 817 C C . GLN A 1 102 ? -10.512 -26.801 21.076 1.00 47.56 102 GLN A C 1
ATOM 819 O O . GLN A 1 102 ? -11.366 -26.652 21.945 1.00 47.56 102 GLN A O 1
ATOM 824 N N . ALA A 1 103 ? -10.658 -27.719 20.119 1.00 50.78 103 ALA A N 1
ATOM 825 C CA . ALA A 1 103 ? -11.586 -28.832 20.303 1.00 50.78 103 ALA A CA 1
ATOM 826 C C . ALA A 1 103 ? -10.864 -29.924 21.119 1.00 50.78 103 ALA A C 1
ATOM 828 O O . ALA A 1 103 ? -9.897 -30.498 20.609 1.00 50.78 103 ALA A O 1
ATOM 829 N N . PRO A 1 104 ? -11.253 -30.205 22.379 1.00 60.00 104 PRO A N 1
ATOM 830 C CA . PRO A 1 104 ? -10.676 -31.324 23.113 1.00 60.00 104 PRO A CA 1
ATOM 831 C C . PRO A 1 104 ? -11.023 -32.638 22.389 1.00 60.00 104 PRO A C 1
ATOM 833 O O . PRO A 1 104 ? -12.151 -32.779 21.905 1.00 60.00 104 PRO A O 1
ATOM 836 N N . PRO A 1 105 ? -10.087 -33.602 22.288 1.00 59.34 105 PRO A N 1
ATOM 837 C CA . PRO A 1 105 ? -10.400 -34.908 21.733 1.00 59.34 105 PRO A CA 1
ATOM 838 C C . PRO A 1 105 ? -11.471 -35.556 22.610 1.00 59.34 105 PRO A C 1
ATOM 840 O O . PRO A 1 105 ? -11.293 -35.718 23.814 1.00 59.34 105 PRO A O 1
ATOM 843 N N . THR A 1 106 ? -12.611 -35.866 21.999 1.00 62.78 106 THR A N 1
ATOM 844 C CA . THR A 1 106 ? -13.725 -36.563 22.636 1.00 62.78 106 THR A CA 1
ATOM 845 C C . THR A 1 106 ? -13.212 -37.899 23.167 1.00 62.78 106 THR A C 1
ATOM 847 O O . THR A 1 106 ? -12.807 -38.758 22.385 1.00 62.78 106 THR A O 1
ATOM 850 N N . GLU A 1 107 ? -13.196 -38.055 24.492 1.00 56.31 107 GLU A N 1
ATOM 851 C CA . GLU A 1 107 ? -12.929 -39.327 25.157 1.00 56.31 107 GLU A CA 1
ATOM 852 C C . GLU A 1 107 ? -13.923 -40.366 24.622 1.00 56.31 107 GLU A C 1
ATOM 854 O O . GLU A 1 107 ? -15.124 -40.312 24.893 1.00 56.31 107 GLU A O 1
ATOM 859 N N . GLN A 1 108 ? -13.428 -41.295 23.800 1.00 55.06 108 GLN A N 1
ATOM 860 C CA . GLN A 1 108 ? -14.183 -42.478 23.417 1.00 55.06 108 GLN A CA 1
ATOM 861 C C . GLN A 1 108 ? -14.322 -43.351 24.659 1.00 55.06 108 GLN A C 1
ATOM 863 O O . GLN A 1 108 ? -13.377 -44.010 25.092 1.00 55.06 108 GLN A O 1
ATOM 868 N N . GLY A 1 109 ? -15.520 -43.297 25.238 1.00 52.62 109 GLY A N 1
ATOM 869 C CA . GLY A 1 109 ? -15.942 -44.153 26.328 1.00 52.62 109 GLY A CA 1
ATOM 870 C C . GLY A 1 109 ? -15.683 -45.617 25.999 1.00 52.62 109 GLY A C 1
ATOM 871 O O . GLY A 1 109 ? -16.112 -46.141 24.971 1.00 52.62 109 GLY A O 1
ATOM 872 N N . THR A 1 110 ? -14.969 -46.261 26.910 1.00 63.22 110 THR A N 1
ATOM 873 C CA . THR A 1 110 ? -14.921 -47.706 27.068 1.00 63.22 110 THR A CA 1
ATOM 874 C C . THR A 1 110 ? -16.355 -48.231 27.151 1.00 63.22 110 THR A C 1
ATOM 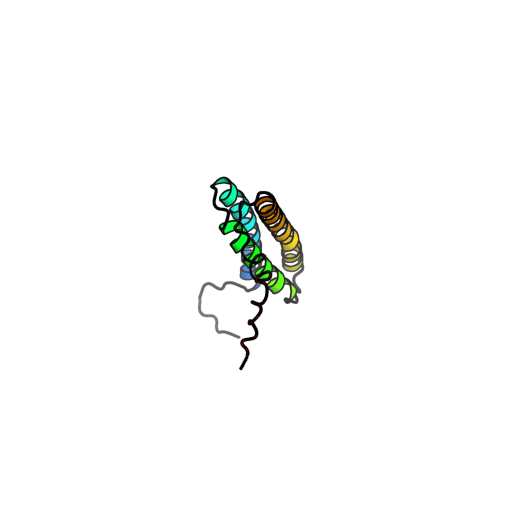876 O O . THR A 1 110 ? -17.126 -47.760 27.986 1.00 63.22 110 THR A O 1
ATOM 879 N N . MET A 1 111 ? -16.716 -49.207 26.319 1.00 62.06 111 MET A N 1
ATOM 880 C CA . MET A 1 111 ? -17.898 -50.033 26.560 1.00 62.06 111 MET A CA 1
ATOM 881 C C . MET A 1 111 ? -17.422 -51.469 26.815 1.00 62.06 111 MET A C 1
ATOM 883 O O . MET A 1 111 ? -16.602 -51.959 26.034 1.00 62.06 111 MET A O 1
ATOM 887 N N . PRO A 1 112 ? -17.835 -52.093 27.932 1.00 69.75 112 PRO A N 1
ATOM 888 C CA . PRO A 1 112 ? -17.440 -53.447 28.290 1.00 69.75 112 PRO A CA 1
ATOM 889 C C . PRO A 1 112 ? -18.332 -54.503 27.615 1.00 69.75 112 PRO A C 1
ATOM 891 O O . PRO A 1 112 ? -19.402 -54.175 27.098 1.00 69.75 112 PRO A O 1
ATOM 894 N N . ASP A 1 113 ? -17.848 -55.743 27.739 1.00 56.25 113 ASP A N 1
ATOM 895 C CA . ASP A 1 113 ? -18.369 -57.063 27.332 1.00 56.25 113 ASP A CA 1
ATOM 896 C C . ASP A 1 113 ? -18.062 -57.545 25.903 1.00 56.25 113 ASP A C 1
ATOM 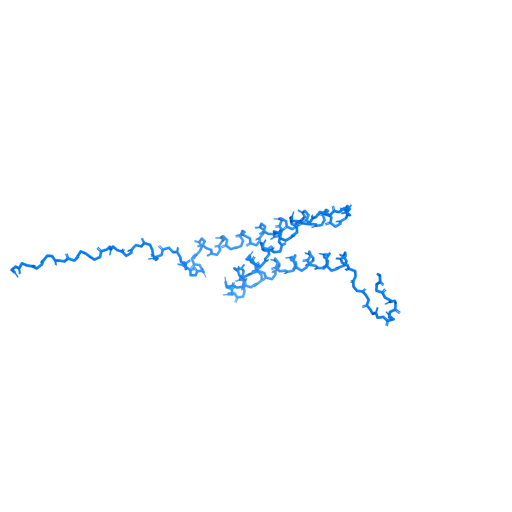898 O O . ASP A 1 113 ? -18.688 -57.088 24.921 1.00 56.25 113 ASP A O 1
#

Organism: NCBI:txid209136

InterPro domains:
  IPR002848 Translin family [PF01997] (4-91)
  IPR002848 Translin family [PTHR10741] (3-95)
  IPR016069 Translin, C-terminal [G3DSA:1.20.58.200] (8-108)
  IPR033956 Translin [cd14819] (4-91)
  IPR036081 Translin superfamily [SSF74784] (3-92)

Secondary structure (DSSP, 8-state):
-----S-----HHHHHHHHHHHHHHHHHHHHHHHHTT--SHHHHHHHHHHHHHHHHHTS----HHHHHHHHHHHHHHHHHHHHHHHHHHTT-S--TTSGGG------------

pLDDT: mean 84.3, std 16.35, range [41.66, 97.5]